Protein AF-A0A7X7H7W6-F1 (afdb_monomer_lite)

Foldseek 3Di:
DVCLLLVHDLVVVCVVVVHDSVVSVVVLVVVCVVVVDDDSVVVNVVCCVVVVDPPVNRDD

Radius of gyration: 11.28 Å; chains: 1; bounding box: 26×26×24 Å

Structure (mmCIF, N/CA/C/O backbone):
data_AF-A0A7X7H7W6-F1
#
_entry.id   AF-A0A7X7H7W6-F1
#
loop_
_atom_site.group_PDB
_atom_site.id
_atom_site.type_symbol
_atom_site.label_atom_id
_atom_site.label_alt_id
_atom_site.label_comp_id
_atom_site.label_asym_id
_atom_site.label_entity_id
_atom_site.label_seq_id
_atom_site.pdbx_PDB_ins_code
_atom_site.Cartn_x
_atom_site.Cartn_y
_atom_site.Cartn_z
_atom_site.occupancy
_atom_site.B_iso_or_equiv
_atom_site.auth_seq_id
_atom_site.auth_comp_id
_atom_site.auth_asym_id
_atom_site.auth_atom_id
_atom_site.pdbx_PDB_model_num
ATOM 1 N N . LEU A 1 1 ? -2.303 -1.238 -2.438 1.00 84.19 1 LEU A N 1
ATOM 2 C CA . LEU A 1 1 ? -2.910 -1.397 -1.097 1.00 84.19 1 LEU A CA 1
ATOM 3 C C . LEU A 1 1 ? -3.054 -2.877 -0.784 1.00 84.19 1 LEU A C 1
ATOM 5 O O . LEU A 1 1 ? -2.406 -3.312 0.149 1.00 84.19 1 LEU A O 1
ATOM 9 N N . THR A 1 2 ? -3.767 -3.640 -1.615 1.00 87.62 2 THR A N 1
ATOM 10 C CA . THR A 1 2 ? -3.962 -5.095 -1.479 1.00 87.62 2 THR A CA 1
ATOM 11 C C . THR A 1 2 ? -2.664 -5.870 -1.240 1.00 87.62 2 THR A C 1
ATOM 13 O O . THR A 1 2 ? -2.546 -6.520 -0.215 1.00 87.62 2 THR A O 1
ATOM 16 N N . GLY A 1 3 ? -1.628 -5.684 -2.069 1.00 86.12 3 GLY A N 1
ATOM 17 C CA . GLY A 1 3 ? -0.343 -6.367 -1.841 1.00 86.12 3 GLY A CA 1
ATOM 18 C C . GLY A 1 3 ? 0.337 -6.032 -0.502 1.00 86.12 3 GLY A C 1
ATOM 19 O O . GLY A 1 3 ? 0.994 -6.878 0.079 1.00 86.12 3 GLY A O 1
ATOM 20 N N . ILE A 1 4 ? 0.134 -4.824 0.041 1.00 88.31 4 ILE A N 1
ATOM 21 C CA . ILE A 1 4 ? 0.670 -4.448 1.366 1.00 88.31 4 ILE A CA 1
ATOM 22 C C . ILE A 1 4 ? -0.127 -5.143 2.477 1.00 88.31 4 ILE A C 1
ATOM 24 O O . ILE A 1 4 ? 0.436 -5.534 3.494 1.00 88.31 4 ILE A O 1
ATOM 28 N N . VAL A 1 5 ? -1.444 -5.252 2.297 1.00 87.88 5 VAL A N 1
ATOM 29 C CA . VAL A 1 5 ? -2.354 -5.896 3.251 1.00 87.88 5 VAL A CA 1
ATOM 30 C C . VAL A 1 5 ? -2.089 -7.400 3.319 1.00 87.88 5 VAL A C 1
ATOM 32 O O . VAL A 1 5 ? -2.036 -7.935 4.419 1.00 87.88 5 VAL A O 1
ATOM 35 N N . ASN A 1 6 ? -1.795 -8.028 2.180 1.00 87.25 6 ASN A N 1
ATOM 36 C CA . ASN A 1 6 ? -1.476 -9.455 2.064 1.00 87.25 6 ASN A CA 1
ATOM 37 C C . ASN A 1 6 ? -0.024 -9.798 2.454 1.00 87.25 6 ASN A C 1
ATOM 39 O O . ASN A 1 6 ? 0.475 -10.858 2.105 1.00 87.25 6 ASN A O 1
ATOM 43 N N . GLY A 1 7 ? 0.707 -8.885 3.103 1.00 86.62 7 GLY A N 1
ATOM 44 C CA . GLY A 1 7 ? 2.062 -9.171 3.588 1.00 86.62 7 GLY A CA 1
ATOM 45 C C . GLY A 1 7 ? 3.160 -9.232 2.519 1.00 86.62 7 GLY A C 1
ATOM 46 O O . GLY A 1 7 ? 4.307 -9.498 2.869 1.00 86.62 7 GLY A O 1
ATOM 47 N N . MET A 1 8 ? 2.862 -8.926 1.253 1.00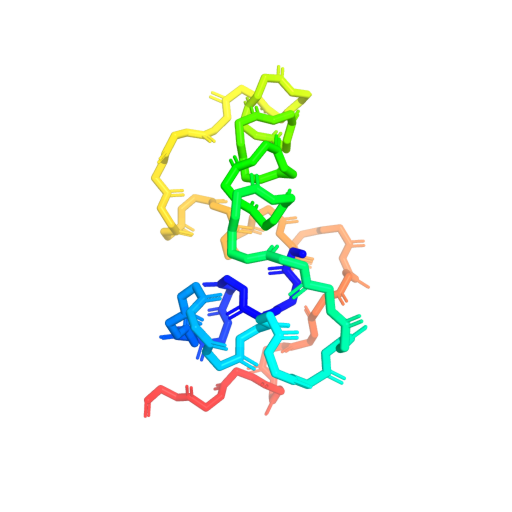 89.75 8 MET A N 1
ATOM 48 C CA . MET A 1 8 ? 3.851 -8.997 0.173 1.00 89.75 8 MET A CA 1
ATOM 49 C C . MET A 1 8 ? 4.975 -7.972 0.358 1.00 89.75 8 MET A C 1
ATOM 51 O O . MET A 1 8 ? 4.774 -6.822 0.780 1.00 89.75 8 MET A O 1
ATOM 55 N N . LEU A 1 9 ? 6.180 -8.357 -0.047 1.00 92.00 9 LEU A N 1
ATOM 56 C CA . LEU A 1 9 ? 7.347 -7.489 -0.068 1.00 92.00 9 LEU A CA 1
ATOM 57 C C . LEU A 1 9 ? 7.233 -6.444 -1.183 1.00 92.00 9 LEU A C 1
ATOM 59 O O . LEU A 1 9 ? 6.644 -6.665 -2.239 1.00 92.00 9 LEU A O 1
ATOM 63 N N . ASN A 1 10 ? 7.896 -5.295 -1.002 1.00 93.19 10 ASN A N 1
ATOM 64 C CA . ASN A 1 10 ? 7.918 -4.243 -2.031 1.00 93.19 10 ASN A CA 1
ATOM 65 C C . ASN A 1 10 ? 8.455 -4.746 -3.380 1.00 93.19 10 ASN A C 1
ATOM 67 O O . ASN A 1 10 ? 8.060 -4.219 -4.415 1.00 93.19 10 ASN A O 1
ATOM 71 N N . LYS A 1 11 ? 9.361 -5.731 -3.352 1.00 94.06 11 LYS A N 1
ATOM 72 C CA . LYS A 1 11 ? 9.919 -6.369 -4.545 1.00 94.06 11 LYS A CA 1
ATOM 73 C C . LYS A 1 11 ? 8.876 -7.234 -5.262 1.00 94.06 11 LYS A C 1
ATOM 75 O O . LYS A 1 11 ? 8.701 -7.070 -6.458 1.00 94.06 11 LYS A O 1
ATOM 80 N N . GLU A 1 12 ? 8.119 -8.046 -4.531 1.00 94.06 12 GLU A N 1
ATOM 81 C CA . GLU A 1 12 ? 7.060 -8.900 -5.095 1.00 94.06 12 GLU A CA 1
ATOM 82 C C . GLU A 1 12 ? 5.905 -8.067 -5.672 1.00 94.06 12 GLU A C 1
ATOM 84 O O . GLU A 1 12 ? 5.372 -8.348 -6.745 1.00 94.06 12 GLU A O 1
ATOM 89 N N . ILE A 1 13 ? 5.544 -6.969 -5.000 1.00 93.94 13 ILE A N 1
ATOM 90 C CA . ILE A 1 13 ? 4.547 -6.015 -5.509 1.00 93.94 13 ILE A CA 1
ATOM 91 C C . ILE A 1 13 ? 5.059 -5.325 -6.783 1.00 93.94 13 ILE A C 1
ATOM 93 O O . ILE A 1 13 ? 4.293 -5.083 -7.711 1.00 93.94 13 ILE A O 1
ATOM 97 N N . ALA A 1 14 ? 6.349 -4.988 -6.829 1.00 95.94 14 ALA A N 1
ATOM 98 C CA . ALA A 1 14 ? 6.974 -4.368 -7.992 1.00 95.94 14 ALA A CA 1
ATOM 99 C C . ALA A 1 14 ? 7.007 -5.323 -9.194 1.00 95.94 14 ALA A C 1
ATOM 101 O O . ALA A 1 14 ? 6.650 -4.917 -10.297 1.00 95.94 14 ALA A O 1
ATOM 102 N N . GLU A 1 15 ? 7.370 -6.586 -8.966 1.00 95.88 15 GLU A N 1
ATOM 103 C CA . GLU A 1 15 ? 7.401 -7.639 -9.985 1.00 95.88 15 GLU A CA 1
ATOM 104 C C . GLU A 1 15 ? 5.998 -7.963 -10.511 1.00 95.88 15 GLU A C 1
ATOM 106 O O . GLU A 1 15 ? 5.789 -7.960 -11.721 1.00 95.88 15 GLU A O 1
ATOM 111 N N . SER A 1 16 ? 5.010 -8.144 -9.628 1.00 93.75 16 SER A N 1
ATOM 112 C CA . SER A 1 16 ? 3.627 -8.454 -10.035 1.00 93.75 16 SER A CA 1
ATOM 113 C C . SER A 1 16 ? 2.950 -7.330 -10.826 1.00 93.75 16 SER A C 1
ATOM 115 O O . SER A 1 16 ? 2.134 -7.600 -11.703 1.00 93.75 16 SER A O 1
ATOM 117 N N . LEU A 1 17 ? 3.293 -6.069 -10.546 1.00 93.31 17 LEU A N 1
ATOM 118 C CA . LEU A 1 17 ? 2.755 -4.899 -11.250 1.00 93.31 17 LEU A CA 1
ATOM 119 C C . LEU A 1 17 ? 3.662 -4.399 -12.386 1.0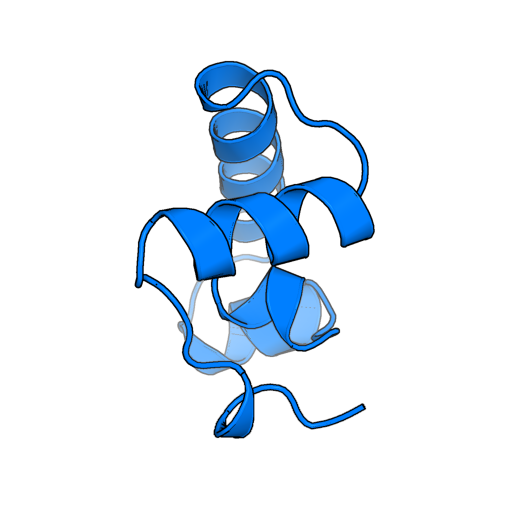0 93.31 17 LEU A C 1
ATOM 121 O O . LEU A 1 17 ? 3.307 -3.424 -13.047 1.00 93.31 17 LEU A O 1
ATOM 125 N N . ASN A 1 18 ? 4.818 -5.034 -12.604 1.00 95.38 18 ASN A N 1
ATOM 126 C CA . ASN A 1 18 ? 5.842 -4.635 -13.572 1.00 95.38 18 ASN A CA 1
ATOM 127 C C . ASN A 1 18 ? 6.245 -3.143 -13.474 1.00 95.38 18 ASN A C 1
ATOM 129 O O . ASN A 1 18 ? 6.323 -2.421 -14.469 1.00 95.38 18 ASN A O 1
ATOM 133 N N . ILE A 1 19 ? 6.478 -2.659 -12.249 1.00 96.44 19 ILE A N 1
ATOM 134 C CA . ILE A 1 19 ? 6.916 -1.283 -11.951 1.00 96.44 19 ILE A CA 1
ATOM 135 C C . ILE A 1 19 ? 8.166 -1.286 -11.073 1.00 96.44 19 ILE A C 1
ATOM 137 O O . ILE A 1 19 ? 8.499 -2.279 -10.440 1.00 96.44 19 ILE A O 1
ATOM 141 N N . SER A 1 20 ? 8.859 -0.148 -10.971 1.00 96.88 20 SER A N 1
ATOM 142 C CA . SER A 1 20 ? 10.029 -0.062 -10.089 1.00 96.88 20 SER A CA 1
ATOM 143 C C . SER A 1 20 ? 9.656 -0.177 -8.602 1.00 96.88 20 SER A C 1
ATOM 145 O O . SER A 1 20 ? 8.618 0.326 -8.155 1.00 96.88 20 SER A O 1
ATOM 147 N N . ILE A 1 21 ? 10.563 -0.734 -7.795 1.00 96.38 21 ILE A N 1
ATOM 148 C CA . ILE A 1 21 ? 10.421 -0.788 -6.328 1.00 96.38 21 ILE A CA 1
ATOM 149 C C . ILE A 1 21 ? 10.265 0.625 -5.738 1.00 96.38 21 ILE A C 1
ATOM 151 O O . ILE A 1 21 ? 9.458 0.838 -4.831 1.00 96.38 21 ILE A O 1
ATOM 155 N N . HIS A 1 22 ? 10.973 1.623 -6.279 1.00 96.81 22 HIS A N 1
ATOM 156 C CA . HIS A 1 22 ? 10.838 3.022 -5.853 1.00 96.81 22 HIS A CA 1
ATOM 157 C C . HIS A 1 22 ? 9.417 3.557 -6.066 1.00 96.81 22 HIS A C 1
ATOM 159 O O . HIS A 1 22 ? 8.894 4.292 -5.222 1.00 96.81 22 HIS A O 1
ATOM 165 N N . THR A 1 23 ? 8.764 3.143 -7.154 1.00 96.44 23 THR A N 1
ATOM 166 C CA . THR A 1 23 ? 7.365 3.471 -7.440 1.00 96.44 23 THR A CA 1
ATOM 167 C C . THR A 1 23 ? 6.448 2.881 -6.367 1.00 96.44 23 THR A C 1
ATOM 169 O O . THR A 1 23 ? 5.624 3.606 -5.807 1.00 96.44 23 THR A O 1
ATOM 172 N N . VAL A 1 24 ? 6.639 1.613 -5.985 1.00 96.25 24 VAL A N 1
ATOM 173 C CA . VAL A 1 24 ? 5.883 0.968 -4.891 1.00 96.25 24 VAL A CA 1
ATOM 174 C C . VAL A 1 24 ? 6.080 1.706 -3.564 1.00 96.25 24 VAL A C 1
ATOM 176 O O . VAL A 1 24 ? 5.109 2.006 -2.867 1.00 96.25 24 VAL A O 1
ATOM 179 N N . VAL A 1 25 ? 7.318 2.078 -3.228 1.00 94.81 25 VAL A N 1
ATOM 180 C CA . VAL A 1 25 ? 7.632 2.848 -2.011 1.00 94.81 25 VAL A CA 1
ATOM 181 C C . VAL A 1 25 ? 6.923 4.206 -2.013 1.00 94.81 25 VAL A C 1
ATOM 183 O O . VAL A 1 25 ? 6.358 4.616 -0.994 1.00 94.81 25 VAL A O 1
ATOM 186 N N . ARG A 1 26 ? 6.887 4.900 -3.156 1.00 96.31 26 ARG A N 1
ATOM 187 C CA . ARG A 1 26 ? 6.146 6.161 -3.304 1.00 96.31 26 ARG A CA 1
ATOM 188 C C . ARG A 1 26 ? 4.641 5.953 -3.133 1.00 96.31 26 ARG A C 1
ATOM 190 O O . ARG A 1 26 ? 4.001 6.739 -2.435 1.00 96.31 26 ARG A O 1
ATOM 197 N N . HIS A 1 27 ? 4.077 4.887 -3.700 1.00 94.88 27 HIS A N 1
ATOM 198 C CA . HIS A 1 27 ? 2.671 4.541 -3.489 1.00 94.88 27 HIS A CA 1
ATOM 199 C C . HIS A 1 27 ? 2.362 4.257 -2.017 1.00 94.88 27 HIS A C 1
ATOM 201 O O . HIS A 1 27 ? 1.364 4.772 -1.519 1.00 94.88 27 HIS A O 1
ATOM 207 N N . ARG A 1 28 ? 3.228 3.530 -1.296 1.00 93.19 28 ARG A N 1
ATOM 208 C CA . ARG A 1 28 ? 3.086 3.304 0.155 1.00 93.19 28 ARG A CA 1
ATOM 209 C C . ARG A 1 28 ? 3.019 4.618 0.927 1.00 93.19 28 ARG A C 1
ATOM 211 O O . ARG A 1 28 ? 2.080 4.813 1.692 1.00 93.19 28 ARG A O 1
ATOM 218 N N . LYS A 1 29 ? 3.954 5.542 0.673 1.00 93.81 29 LYS A N 1
ATOM 219 C CA . LYS A 1 29 ? 3.948 6.875 1.302 1.00 93.81 29 LYS A CA 1
ATOM 220 C C . LYS A 1 29 ? 2.651 7.631 1.015 1.00 93.81 29 LYS A C 1
ATOM 222 O O . LYS A 1 29 ? 2.017 8.111 1.945 1.00 93.81 29 LYS A O 1
ATOM 227 N N . ASN A 1 30 ? 2.217 7.670 -0.244 1.00 94.88 30 ASN A N 1
ATOM 228 C CA . ASN A 1 30 ? 0.985 8.361 -0.629 1.00 94.88 30 ASN A CA 1
ATOM 229 C C . ASN A 1 30 ? -0.263 7.756 0.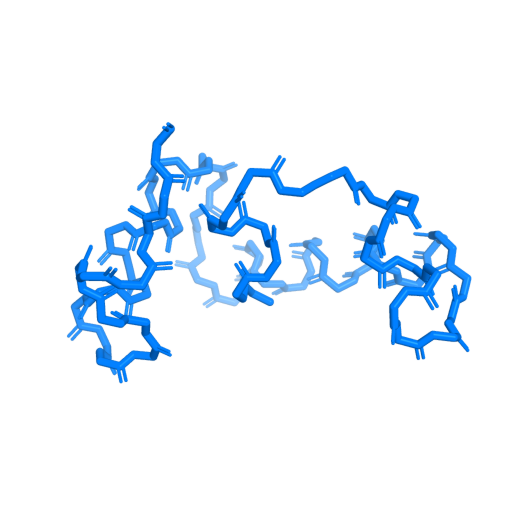027 1.00 94.88 30 ASN A C 1
ATOM 231 O O . ASN A 1 30 ? -1.149 8.499 0.435 1.00 94.88 30 ASN A O 1
ATOM 235 N N . ILE A 1 31 ? -0.341 6.426 0.132 1.00 94.00 31 ILE A N 1
ATOM 236 C CA . ILE A 1 31 ? -1.434 5.739 0.830 1.00 94.00 31 ILE A CA 1
ATOM 237 C C . ILE A 1 31 ? -1.450 6.172 2.296 1.00 94.00 31 ILE A C 1
ATOM 239 O O . ILE A 1 31 ? -2.477 6.656 2.754 1.00 94.00 31 ILE A O 1
ATOM 243 N N . THR A 1 32 ? -0.317 6.087 2.997 1.00 93.50 32 THR A N 1
ATOM 244 C CA . THR A 1 32 ? -0.205 6.518 4.398 1.00 93.50 32 THR A CA 1
ATOM 245 C C . THR A 1 32 ? -0.564 7.988 4.593 1.00 93.50 32 THR A C 1
ATOM 247 O O . THR A 1 32 ? -1.257 8.318 5.549 1.00 93.50 32 THR A O 1
ATOM 250 N N . THR A 1 33 ? -0.149 8.881 3.693 1.00 95.62 33 THR A N 1
ATOM 251 C CA . THR A 1 33 ? -0.523 10.301 3.765 1.00 95.62 33 THR A CA 1
ATOM 252 C C . THR A 1 33 ? -2.024 10.504 3.563 1.00 95.62 33 THR A C 1
ATOM 254 O O . THR A 1 33 ? -2.623 11.306 4.270 1.00 95.62 33 THR A O 1
ATOM 257 N N . LYS A 1 34 ? -2.647 9.774 2.629 1.00 94.38 34 LYS A N 1
ATOM 258 C CA . LYS A 1 34 ? -4.084 9.893 2.340 1.00 94.38 34 LYS A CA 1
ATOM 259 C C . LYS A 1 34 ? -4.970 9.277 3.420 1.00 94.38 34 LYS A C 1
ATOM 261 O O . LYS A 1 34 ? -6.060 9.780 3.656 1.00 94.38 34 LYS A O 1
ATOM 266 N N . THR A 1 35 ? -4.537 8.182 4.041 1.00 91.75 35 THR A N 1
ATOM 267 C CA . THR A 1 35 ? -5.316 7.488 5.077 1.00 91.75 35 THR A CA 1
ATOM 268 C C . THR A 1 35 ? -4.994 7.978 6.485 1.00 91.75 35 THR A C 1
ATOM 270 O O . THR A 1 35 ? -5.776 7.740 7.396 1.00 91.75 35 THR A O 1
ATOM 273 N N . GLY A 1 36 ? -3.842 8.625 6.686 1.00 94.81 36 GLY A N 1
ATOM 274 C CA . GLY A 1 36 ? -3.307 8.959 8.008 1.00 94.81 36 GLY A CA 1
ATOM 275 C C . GLY A 1 36 ? -2.717 7.758 8.758 1.00 94.81 36 GLY A C 1
ATOM 276 O O . GLY A 1 36 ? -2.231 7.909 9.877 1.00 94.81 36 GLY A O 1
ATOM 277 N N . ILE A 1 37 ? -2.722 6.564 8.158 1.00 94.06 37 ILE A N 1
ATOM 278 C CA . ILE A 1 37 ? -2.365 5.313 8.830 1.00 94.06 37 ILE A CA 1
ATOM 279 C C . ILE A 1 37 ? -0.951 4.884 8.437 1.00 94.06 37 ILE A C 1
ATOM 281 O O . ILE A 1 37 ? -0.643 4.660 7.262 1.00 94.06 37 ILE A O 1
ATOM 285 N N . ARG A 1 38 ? -0.086 4.746 9.446 1.00 90.56 38 ARG A N 1
ATOM 286 C CA . ARG A 1 38 ? 1.327 4.364 9.279 1.00 90.56 38 ARG A CA 1
ATOM 287 C C . ARG A 1 38 ? 1.590 2.875 9.502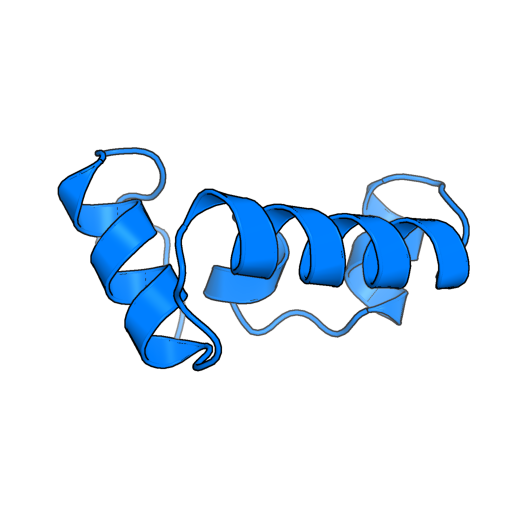 1.00 90.56 38 ARG A C 1
ATOM 289 O O . ARG A 1 38 ? 2.582 2.363 8.995 1.00 90.56 38 ARG A O 1
ATOM 296 N N . SER A 1 39 ? 0.730 2.191 10.258 1.00 90.88 39 SER A N 1
ATOM 297 C CA . SER A 1 39 ? 0.885 0.769 10.570 1.00 90.88 39 SER A CA 1
ATOM 298 C C . SER A 1 39 ? 0.255 -0.113 9.495 1.00 90.88 39 SER A C 1
ATOM 300 O O . SER A 1 39 ? -0.809 0.196 8.958 1.00 90.88 39 SER A O 1
ATOM 302 N N . GLN A 1 40 ? 0.896 -1.246 9.204 1.00 88.00 40 GLN A N 1
ATOM 303 C CA . GLN A 1 40 ? 0.369 -2.226 8.254 1.00 88.00 40 GLN A CA 1
ATOM 304 C C . GLN A 1 40 ? -0.957 -2.820 8.741 1.00 88.00 40 GLN A C 1
ATOM 306 O O . GLN A 1 40 ? -1.926 -2.806 7.994 1.00 88.00 40 GLN A O 1
ATOM 311 N N . SER A 1 41 ? -1.049 -3.202 10.019 1.00 89.38 41 SER A N 1
ATOM 312 C CA . SER A 1 41 ? -2.290 -3.704 10.626 1.00 89.38 41 SER A CA 1
ATOM 313 C C . SER A 1 41 ? -3.436 -2.691 10.543 1.00 89.38 41 SER A C 1
ATOM 315 O O . SER A 1 41 ? -4.573 -3.057 10.265 1.00 89.38 41 SER A O 1
ATOM 317 N N . GLY A 1 42 ? -3.143 -1.397 10.716 1.00 91.62 42 GLY A N 1
ATOM 318 C CA . GLY A 1 42 ? -4.144 -0.345 10.547 1.00 91.62 42 GLY A CA 1
ATOM 319 C C . GLY A 1 42 ? -4.610 -0.214 9.094 1.00 91.62 42 GLY A C 1
ATOM 320 O O . GLY A 1 42 ? -5.794 0.002 8.847 1.00 91.62 42 GLY A O 1
ATOM 321 N N . LEU A 1 43 ? -3.701 -0.369 8.125 1.00 91.56 43 LEU A N 1
ATOM 322 C CA . LEU A 1 43 ? -4.050 -0.376 6.702 1.00 91.56 43 LEU A CA 1
ATOM 323 C C . LEU A 1 43 ? -4.893 -1.603 6.330 1.00 91.56 43 LEU A C 1
ATOM 325 O O . LEU A 1 43 ? -5.801 -1.466 5.514 1.00 91.56 43 LEU A O 1
ATOM 329 N N . THR A 1 44 ? -4.643 -2.758 6.949 1.00 90.38 44 THR A N 1
ATOM 330 C CA . THR A 1 44 ? -5.468 -3.967 6.805 1.00 90.38 44 THR A CA 1
ATOM 331 C C . THR A 1 44 ? -6.889 -3.725 7.304 1.00 90.38 44 THR A C 1
ATOM 333 O O . THR A 1 44 ? -7.839 -3.893 6.543 1.00 90.38 44 THR A O 1
ATOM 336 N N . ILE A 1 45 ? -7.050 -3.221 8.533 1.00 90.56 45 ILE A N 1
ATOM 337 C CA . ILE A 1 45 ? -8.369 -2.882 9.098 1.00 90.56 45 ILE A CA 1
ATOM 338 C C . ILE A 1 45 ? -9.090 -1.848 8.223 1.00 90.56 45 ILE A C 1
ATOM 340 O O . ILE A 1 45 ? -10.285 -1.971 7.957 1.00 90.56 45 ILE A O 1
ATOM 344 N N . TYR A 1 46 ? -8.364 -0.837 7.740 1.00 92.19 46 TYR A N 1
ATOM 345 C CA . TYR A 1 46 ? -8.910 0.170 6.833 1.00 92.19 46 TYR A CA 1
ATOM 346 C C . TYR A 1 46 ? -9.407 -0.440 5.516 1.00 92.19 46 TYR A C 1
ATOM 348 O O . TYR A 1 46 ? -10.491 -0.093 5.052 1.00 92.19 46 TYR A O 1
ATOM 356 N N . ALA A 1 47 ? -8.634 -1.346 4.915 1.00 91.44 47 ALA A N 1
ATOM 357 C CA . ALA A 1 47 ? -9.004 -2.003 3.666 1.00 91.44 47 ALA A CA 1
ATOM 358 C C . ALA A 1 47 ? -10.255 -2.881 3.827 1.00 91.44 47 ALA A C 1
ATOM 360 O O . ALA A 1 47 ? -11.131 -2.834 2.962 1.00 91.44 47 ALA A O 1
ATOM 361 N N . ILE A 1 48 ? -10.374 -3.591 4.954 1.00 90.56 48 ILE A N 1
ATOM 362 C CA . ILE A 1 48 ? -11.555 -4.394 5.303 1.00 90.56 48 ILE A CA 1
ATOM 363 C C . ILE A 1 48 ? -12.779 -3.492 5.512 1.00 90.56 48 ILE A C 1
ATOM 365 O O . ILE A 1 48 ? -13.827 -3.720 4.913 1.00 90.56 48 ILE A O 1
ATOM 369 N N . SER A 1 49 ? -12.661 -2.416 6.302 1.00 90.38 49 SER A N 1
ATOM 370 C CA . SER A 1 49 ? -13.810 -1.539 6.596 1.00 90.38 49 SER A CA 1
ATOM 371 C C . SER A 1 49 ? -14.347 -0.825 5.353 1.00 90.38 49 SER A C 1
ATOM 373 O O . SER A 1 49 ? -15.541 -0.540 5.255 1.00 90.38 49 SER A O 1
ATOM 375 N N . LYS A 1 50 ? -13.470 -0.563 4.379 1.00 90.25 50 LYS A N 1
ATOM 376 C CA . LYS A 1 50 ? -13.822 0.015 3.080 1.00 90.25 50 LYS A CA 1
ATOM 377 C C . LYS A 1 50 ? -14.238 -1.018 2.031 1.00 90.25 50 LYS A C 1
ATOM 379 O O . LYS A 1 50 ? -14.512 -0.603 0.908 1.00 90.25 50 LYS A O 1
ATOM 384 N N . LYS A 1 51 ? -14.311 -2.312 2.373 1.00 87.25 51 LYS A N 1
ATOM 385 C CA . LYS A 1 51 ? -14.614 -3.421 1.446 1.00 87.25 51 LYS A CA 1
ATOM 386 C C . LYS A 1 51 ? -13.702 -3.439 0.210 1.00 87.25 51 LYS A C 1
ATOM 388 O O . LYS A 1 51 ? -14.134 -3.752 -0.892 1.00 87.25 51 LYS A O 1
ATOM 393 N N . ILE A 1 52 ? -12.443 -3.031 0.384 1.00 87.75 52 ILE A N 1
ATOM 394 C CA . ILE A 1 52 ? -11.412 -3.083 -0.666 1.00 87.75 52 ILE A CA 1
ATOM 395 C C . ILE A 1 52 ? -10.767 -4.475 -0.699 1.00 87.75 52 ILE A C 1
ATOM 397 O O . ILE A 1 52 ? -10.285 -4.906 -1.744 1.00 87.75 52 ILE A O 1
ATOM 401 N N . VAL A 1 53 ? -10.727 -5.149 0.454 1.00 86.25 53 VAL A N 1
ATOM 402 C CA . VAL A 1 53 ? -10.198 -6.504 0.631 1.00 86.25 53 VAL A CA 1
ATOM 403 C C . VAL A 1 53 ? -11.160 -7.266 1.534 1.00 86.25 53 VAL A C 1
ATOM 405 O O . VAL A 1 53 ? -11.526 -6.756 2.596 1.00 86.25 53 VAL A O 1
ATOM 408 N N . ASP A 1 54 ? -11.553 -8.464 1.111 1.00 84.25 54 ASP A N 1
ATOM 409 C CA . ASP A 1 54 ? -12.363 -9.371 1.920 1.00 84.25 54 ASP A CA 1
ATOM 410 C C . ASP A 1 54 ? -11.496 -10.125 2.926 1.00 84.25 54 ASP A C 1
ATOM 412 O O . ASP A 1 54 ? -10.333 -10.428 2.663 1.00 84.25 54 ASP A O 1
ATOM 416 N N . ILE A 1 55 ? -12.071 -10.442 4.089 1.00 76.19 55 ILE A N 1
ATOM 417 C CA . ILE A 1 55 ? -11.350 -11.123 5.173 1.00 76.19 55 ILE A CA 1
ATOM 418 C C . ILE A 1 55 ? -10.838 -12.506 4.739 1.00 76.19 55 ILE A C 1
ATOM 420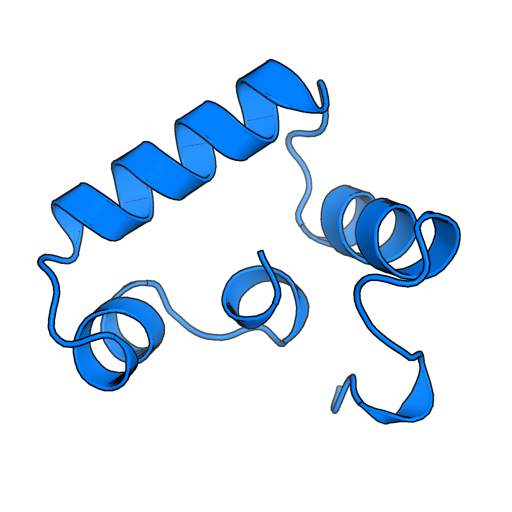 O O . ILE A 1 55 ? -9.777 -12.933 5.173 1.00 76.19 55 ILE A O 1
ATOM 424 N N . GLU A 1 56 ? -11.573 -13.164 3.842 1.00 76.94 56 GLU A N 1
ATOM 425 C CA . GLU A 1 56 ? -11.261 -14.485 3.287 1.00 76.94 56 GLU A CA 1
ATOM 426 C C . GLU A 1 56 ? -10.091 -14.444 2.296 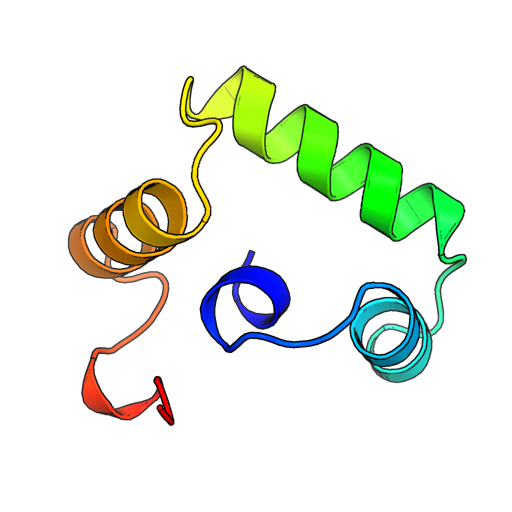1.00 76.94 56 GLU A C 1
ATOM 428 O O . GLU A 1 56 ? -9.438 -15.456 2.074 1.00 76.94 56 GLU A O 1
ATOM 433 N N . ALA A 1 57 ? -9.799 -13.274 1.718 1.00 71.12 57 ALA A N 1
ATOM 434 C CA . ALA A 1 57 ? -8.704 -13.080 0.768 1.00 71.12 57 ALA A CA 1
ATOM 435 C C . ALA A 1 57 ? -7.362 -12.751 1.448 1.00 71.12 57 ALA A C 1
ATOM 437 O O . ALA A 1 57 ? -6.351 -12.570 0.765 1.00 71.12 57 ALA A O 1
ATOM 438 N N . ILE A 1 58 ? -7.354 -12.622 2.779 1.00 69.25 58 ILE A N 1
ATOM 439 C CA . ILE A 1 58 ? -6.150 -12.384 3.572 1.00 69.25 58 ILE A CA 1
ATOM 440 C C . ILE A 1 58 ? -5.644 -13.745 4.052 1.00 69.25 58 ILE A C 1
ATOM 442 O O . ILE A 1 58 ? -6.089 -14.255 5.078 1.00 69.25 58 ILE A O 1
ATOM 446 N N . GLU A 1 59 ? -4.710 -14.331 3.306 1.00 61.12 59 GLU A N 1
ATOM 447 C CA . GLU A 1 59 ? -3.911 -15.452 3.807 1.00 61.12 59 GLU A CA 1
ATOM 448 C C . GLU A 1 59 ? -2.899 -14.904 4.828 1.00 61.12 59 GLU A C 1
ATOM 450 O O . GLU A 1 59 ? -2.139 -13.980 4.524 1.00 61.12 59 GLU A O 1
ATOM 455 N N . ILE A 1 60 ? -2.972 -15.411 6.065 1.00 56.03 60 ILE A N 1
ATOM 456 C CA . ILE A 1 60 ? -2.057 -15.084 7.175 1.00 56.03 60 ILE A CA 1
ATOM 457 C C . ILE A 1 60 ? -0.807 -15.952 7.076 1.00 56.03 60 ILE A C 1
ATOM 459 O O . ILE A 1 60 ? -0.975 -17.180 6.901 1.00 56.03 60 ILE A O 1
#

Secondary structure (DSSP, 8-state):
-HHHHTT--HHHHHHHTTS-HHHHHHHHHHHHHHH---SHHHHHHHHHHTTSS-GGG---

Sequence (60 aa):
LTGIVNGMLNKEIAESLNISIHTVVRHRKNITTKTGIRSQSGLTIYAISKKIVDIEAIEI

pLDDT: mean 89.64, std 8.15, range [56.03, 96.88]